Protein AF-U2C283-F1 (afdb_monomer)

Radius of gyration: 16.58 Å; Cα contacts (8 Å, |Δi|>4): 214; chains: 1; bounding box: 45×35×43 Å

Solvent-accessible surface area (backbone atoms only — not comparable to full-atom values): 8357 Å² total; per-residue (Å²): 110,74,64,54,68,73,67,42,46,36,55,41,72,66,47,48,25,58,59,34,46,79,70,36,27,44,63,43,84,45,75,49,70,56,94,91,39,80,44,76,39,29,30,36,28,42,32,42,99,87,68,45,81,68,51,78,70,41,52,16,81,81,77,32,72,78,58,22,46,72,43,44,56,55,49,24,63,57,29,45,60,55,59,72,73,51,88,52,64,66,61,50,50,52,53,52,50,32,64,75,77,39,91,45,75,67,49,34,38,51,55,35,42,79,72,45,25,47,70,48,78,40,59,50,100,83,69,49,70,82,46,43,34,39,39,33,63,84,83,29,37,40,44,49,77,90,113

pLDDT: mean 94.56, std 3.68, range [79.44, 98.56]

Structure (mmCIF, N/CA/C/O backbone):
data_AF-U2C283-F1
#
_entry.id   AF-U2C283-F1
#
loop_
_atom_site.group_PDB
_atom_site.id
_atom_site.type_symbol
_atom_site.label_atom_id
_atom_site.label_alt_id
_atom_site.label_comp_id
_atom_site.label_asym_id
_atom_site.label_entity_id
_atom_site.label_seq_id
_atom_site.pdbx_PDB_ins_code
_atom_site.Cartn_x
_atom_site.Cartn_y
_atom_site.Cartn_z
_atom_site.occupancy
_atom_site.B_iso_or_equiv
_atom_site.auth_seq_id
_atom_site.auth_comp_id
_atom_site.auth_asym_id
_atom_site.auth_atom_id
_atom_site.pdbx_PDB_model_num
ATOM 1 N N . VAL A 1 1 ? -3.895 -1.957 -12.719 1.00 93.62 1 VAL A N 1
ATOM 2 C CA . VAL A 1 1 ? -2.640 -1.251 -12.333 1.00 93.62 1 VAL A CA 1
ATOM 3 C C . VAL A 1 1 ? -2.637 0.242 -12.679 1.00 93.62 1 VAL A C 1
ATOM 5 O O . VAL A 1 1 ? -2.696 1.036 -11.754 1.00 93.62 1 VAL A O 1
ATOM 8 N N . LYS A 1 2 ? -2.601 0.665 -13.960 1.00 95.62 2 LYS A N 1
ATOM 9 C CA . LYS A 1 2 ? -2.474 2.101 -14.333 1.00 95.62 2 LYS A CA 1
ATOM 10 C C . LYS A 1 2 ? -3.554 3.011 -13.725 1.00 95.62 2 LYS A C 1
ATOM 12 O O . LYS A 1 2 ? -3.238 4.122 -13.327 1.00 95.62 2 LYS A O 1
ATOM 17 N N . GLN A 1 3 ? -4.796 2.532 -13.632 1.00 95.81 3 GLN A N 1
ATOM 18 C CA . GLN A 1 3 ? -5.890 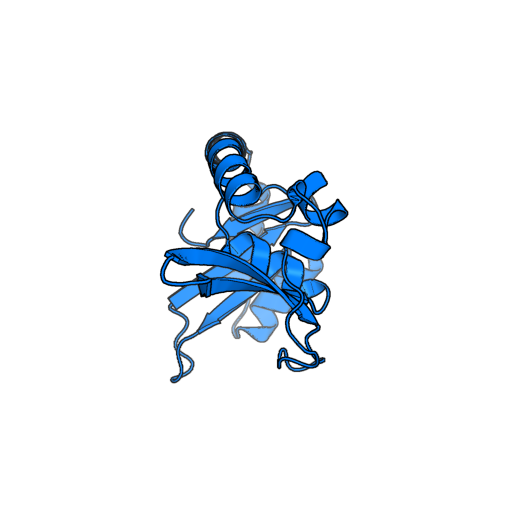3.297 -13.021 1.00 95.81 3 GLN A CA 1
ATOM 19 C C . GLN A 1 3 ? -5.672 3.531 -11.521 1.00 95.81 3 GLN A C 1
ATOM 21 O O . GLN A 1 3 ? -5.867 4.641 -11.047 1.00 95.81 3 GLN A O 1
ATOM 26 N N . LEU A 1 4 ? -5.182 2.526 -10.791 1.00 96.62 4 LEU A N 1
ATOM 27 C CA . LEU A 1 4 ? -4.873 2.658 -9.364 1.00 96.62 4 LEU A CA 1
ATOM 28 C C . LEU A 1 4 ? -3.732 3.656 -9.139 1.00 96.62 4 LEU A C 1
ATOM 30 O O . LEU A 1 4 ? -3.865 4.544 -8.313 1.00 96.62 4 LEU A O 1
ATOM 34 N N . LEU A 1 5 ? -2.676 3.592 -9.956 1.00 95.94 5 LEU A N 1
ATOM 35 C CA . LEU A 1 5 ? -1.579 4.570 -9.936 1.00 95.94 5 LEU A CA 1
ATOM 36 C C . LEU A 1 5 ? -2.039 6.011 -10.231 1.00 95.94 5 LEU A C 1
ATOM 38 O O . LEU A 1 5 ? -1.414 6.959 -9.778 1.00 95.94 5 LEU A O 1
ATOM 42 N N . LYS A 1 6 ? -3.097 6.190 -11.028 1.00 95.19 6 LYS A N 1
ATOM 43 C CA . LYS A 1 6 ? -3.625 7.515 -11.385 1.00 95.19 6 LYS A CA 1
ATOM 44 C C . LYS A 1 6 ? -4.549 8.091 -10.310 1.00 95.19 6 LYS A C 1
ATOM 46 O O . LYS A 1 6 ? -4.662 9.308 -10.205 1.00 95.19 6 LYS A O 1
ATOM 51 N N . HIS A 1 7 ? -5.271 7.229 -9.600 1.00 96.06 7 HIS A N 1
ATOM 52 C CA . HIS A 1 7 ? -6.409 7.631 -8.774 1.00 96.06 7 HIS A CA 1
ATOM 53 C C . HIS A 1 7 ? -6.205 7.443 -7.275 1.00 96.06 7 HIS A C 1
ATOM 55 O O . HIS A 1 7 ? -7.044 7.926 -6.521 1.00 96.06 7 HIS A O 1
ATOM 61 N N . TYR A 1 8 ? -5.143 6.756 -6.858 1.00 97.50 8 TYR A N 1
ATOM 62 C CA . TYR A 1 8 ? -4.781 6.607 -5.454 1.00 97.50 8 TYR A CA 1
ATOM 63 C C . TYR A 1 8 ? 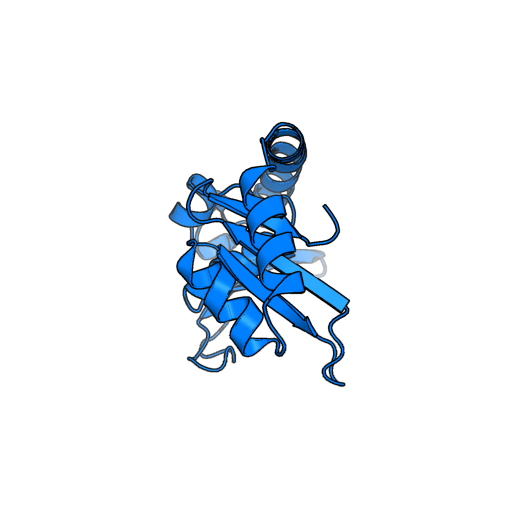-3.479 7.326 -5.133 1.00 97.50 8 TYR A C 1
ATOM 65 O O . TYR A 1 8 ? -2.583 7.406 -5.971 1.00 97.50 8 TYR A O 1
ATOM 73 N N . HIS A 1 9 ? -3.379 7.759 -3.882 1.00 97.19 9 HIS A N 1
ATOM 74 C CA . HIS A 1 9 ? -2.222 8.437 -3.315 1.00 97.19 9 HIS A CA 1
ATOM 75 C C . HIS A 1 9 ? -1.498 7.514 -2.332 1.00 97.19 9 HIS A C 1
ATOM 77 O O . HIS A 1 9 ? -2.109 6.958 -1.416 1.00 97.19 9 HIS A O 1
ATOM 83 N N . PHE A 1 10 ? -0.193 7.310 -2.522 1.00 96.69 10 PHE A N 1
ATOM 84 C CA . PHE A 1 10 ? 0.619 6.407 -1.700 1.00 96.69 10 PHE A CA 1
ATOM 85 C C . PHE A 1 10 ? 2.102 6.798 -1.733 1.00 96.69 10 PHE A C 1
ATOM 87 O O . PHE A 1 10 ? 2.664 7.100 -2.779 1.00 96.69 10 PHE A O 1
ATOM 94 N N . ALA A 1 11 ? 2.773 6.730 -0.582 1.00 93.94 11 ALA A N 1
ATOM 95 C CA . ALA A 1 11 ? 4.153 7.214 -0.428 1.00 93.94 11 ALA A CA 1
ATOM 96 C C . ALA A 1 11 ? 5.231 6.113 -0.406 1.00 93.94 11 ALA A C 1
ATOM 98 O O . ALA A 1 11 ? 6.404 6.390 -0.157 1.00 93.94 11 ALA A O 1
ATOM 99 N N . SER A 1 12 ? 4.871 4.847 -0.642 1.00 94.69 12 SER A N 1
ATOM 100 C CA . SER A 1 12 ? 5.853 3.756 -0.700 1.00 94.69 12 SER A CA 1
ATOM 101 C C . SER A 1 12 ? 5.455 2.655 -1.680 1.00 94.69 12 SER A C 1
ATOM 103 O O . SER A 1 12 ? 4.271 2.439 -1.938 1.00 94.69 12 SER A O 1
ATOM 105 N N . LEU A 1 13 ? 6.445 1.901 -2.175 1.00 95.25 13 LEU A N 1
ATOM 106 C CA . LEU A 1 13 ? 6.189 0.722 -3.009 1.00 95.25 13 LEU A CA 1
ATOM 107 C C . LEU A 1 13 ? 5.399 -0.347 -2.241 1.00 95.25 13 LEU A C 1
ATOM 109 O O . LEU A 1 13 ? 4.553 -1.010 -2.824 1.00 95.25 13 LEU A O 1
ATOM 113 N N . GLY A 1 14 ? 5.630 -0.476 -0.930 1.00 94.81 14 GLY A N 1
ATOM 114 C CA . GLY A 1 14 ? 4.863 -1.381 -0.072 1.00 94.81 14 GLY A CA 1
ATOM 115 C C . GLY A 1 14 ? 3.385 -0.995 0.022 1.00 94.81 14 GLY A C 1
ATOM 116 O O . GLY A 1 14 ? 2.530 -1.865 -0.096 1.00 94.81 14 GLY A O 1
ATOM 117 N N . ALA A 1 15 ? 3.079 0.300 0.161 1.00 96.19 15 ALA A N 1
ATOM 118 C CA . ALA A 1 15 ? 1.705 0.806 0.134 1.00 96.19 15 ALA A CA 1
ATOM 119 C C . ALA A 1 15 ? 1.045 0.593 -1.238 1.00 96.19 15 ALA A C 1
ATOM 121 O O . ALA A 1 15 ? -0.095 0.141 -1.311 1.00 96.19 15 ALA A O 1
ATOM 122 N N . PHE A 1 16 ? 1.780 0.838 -2.328 1.00 97.38 16 PHE A N 1
ATOM 123 C CA . PHE A 1 16 ? 1.285 0.540 -3.671 1.00 97.38 16 PHE A CA 1
ATOM 124 C C . PHE A 1 16 ? 0.998 -0.953 -3.856 1.00 97.38 16 PHE A C 1
ATOM 126 O O . PHE A 1 16 ? -0.045 -1.321 -4.386 1.00 97.38 16 PHE A O 1
ATOM 133 N N . ASN A 1 17 ? 1.898 -1.817 -3.384 1.00 96.88 17 ASN A N 1
ATOM 134 C CA . ASN A 1 17 ? 1.715 -3.261 -3.438 1.00 96.88 17 ASN A CA 1
ATOM 135 C C . ASN A 1 17 ? 0.499 -3.709 -2.614 1.00 96.88 17 ASN A C 1
ATOM 137 O O . ASN A 1 17 ? -0.302 -4.496 -3.098 1.00 96.88 17 ASN A O 1
ATOM 141 N N . ALA A 1 18 ? 0.306 -3.154 -1.413 1.00 96.56 18 ALA A N 1
ATOM 142 C CA . ALA A 1 18 ? -0.871 -3.430 -0.588 1.00 96.56 18 ALA A CA 1
ATOM 143 C C . ALA A 1 18 ? -2.181 -3.069 -1.310 1.00 96.56 18 ALA A C 1
ATOM 145 O O . ALA A 1 18 ? -3.138 -3.837 -1.254 1.00 96.56 18 ALA A O 1
ATOM 146 N N . LEU A 1 19 ? -2.205 -1.942 -2.031 1.00 97.88 19 LEU A N 1
ATOM 147 C CA . LEU A 1 19 ? -3.340 -1.552 -2.868 1.00 97.88 19 LEU A CA 1
ATOM 148 C C . LEU A 1 19 ? -3.554 -2.511 -4.046 1.00 97.88 19 LEU A C 1
ATOM 150 O O . LEU A 1 19 ? -4.688 -2.884 -4.327 1.00 97.88 19 LEU A O 1
ATOM 154 N N . LEU A 1 20 ? -2.492 -2.906 -4.753 1.00 97.69 20 LEU A N 1
ATOM 155 C CA . LEU A 1 20 ? -2.605 -3.828 -5.888 1.00 97.69 20 LEU A CA 1
ATOM 156 C C . LEU A 1 20 ? -3.072 -5.226 -5.462 1.00 97.69 20 LEU A C 1
ATOM 158 O O . LEU A 1 20 ? -3.840 -5.846 -6.199 1.00 97.69 20 LEU A O 1
ATOM 162 N N . ASN A 1 21 ? -2.668 -5.690 -4.277 1.00 96.25 21 ASN A N 1
ATOM 163 C CA . ASN A 1 21 ? -3.057 -6.997 -3.755 1.00 96.25 21 ASN A CA 1
ATOM 164 C C . ASN A 1 21 ? -4.579 -7.132 -3.590 1.00 96.25 21 ASN A C 1
ATOM 166 O O . ASN A 1 21 ? -5.092 -8.229 -3.765 1.00 96.25 21 ASN A O 1
ATOM 170 N N . GLN A 1 22 ? -5.309 -6.029 -3.367 1.00 94.81 22 GLN A N 1
ATOM 171 C CA . GLN A 1 22 ? -6.786 -6.019 -3.343 1.00 94.81 22 GLN A CA 1
ATOM 172 C C . GLN A 1 22 ? -7.425 -6.417 -4.680 1.00 94.81 22 GLN A C 1
ATOM 174 O O . GLN A 1 22 ? -8.612 -6.711 -4.757 1.00 94.81 22 GLN A O 1
ATOM 179 N N . PHE A 1 23 ? -6.631 -6.410 -5.748 1.00 96.25 23 PHE A N 1
ATOM 180 C CA . PHE A 1 23 ? -7.030 -6.789 -7.097 1.00 96.25 23 PHE A CA 1
ATOM 181 C C . PHE A 1 23 ? -6.240 -8.004 -7.591 1.00 96.25 23 PHE A C 1
ATOM 183 O O . PHE A 1 23 ? -6.084 -8.172 -8.800 1.00 96.25 23 PHE A O 1
ATOM 190 N N . ASN A 1 24 ? -5.710 -8.821 -6.672 1.00 97.06 24 ASN A N 1
ATOM 191 C CA . ASN A 1 24 ? -4.925 -10.021 -6.961 1.00 97.06 24 ASN A CA 1
ATOM 192 C C . ASN A 1 24 ? -3.713 -9.742 -7.864 1.00 97.06 24 ASN A C 1
ATOM 194 O O . ASN A 1 24 ? -3.399 -10.507 -8.776 1.00 97.06 24 ASN A O 1
ATOM 198 N N . ILE A 1 25 ? -3.034 -8.614 -7.640 1.00 97.56 25 ILE A N 1
ATOM 199 C CA . ILE A 1 25 ? -1.812 -8.246 -8.359 1.00 97.56 25 ILE A CA 1
ATOM 200 C C . ILE A 1 25 ? -0.738 -7.861 -7.346 1.00 97.56 25 ILE A C 1
ATOM 202 O O . ILE A 1 25 ? -0.956 -6.975 -6.534 1.00 97.56 25 ILE A O 1
ATOM 206 N N . ALA A 1 26 ? 0.453 -8.440 -7.462 1.00 97.44 26 ALA A N 1
ATOM 207 C CA . ALA A 1 26 ? 1.642 -7.983 -6.752 1.00 97.44 26 ALA A CA 1
ATOM 208 C C . ALA A 1 26 ? 2.577 -7.200 -7.678 1.00 97.44 26 ALA A C 1
ATOM 210 O O . ALA A 1 26 ? 2.631 -7.434 -8.888 1.00 97.44 26 ALA A O 1
ATOM 211 N N . VAL A 1 27 ? 3.360 -6.301 -7.088 1.00 97.62 27 VAL A N 1
ATOM 212 C CA . VAL A 1 27 ? 4.514 -5.645 -7.696 1.00 97.62 27 VAL A CA 1
ATOM 213 C C . VAL A 1 27 ? 5.758 -5.912 -6.857 1.00 97.62 27 VAL A C 1
ATOM 215 O O . VAL A 1 27 ? 5.773 -5.709 -5.645 1.00 97.62 27 VAL A O 1
ATOM 218 N N . GLU A 1 28 ? 6.832 -6.338 -7.512 1.00 95.75 28 GLU A N 1
ATOM 219 C CA . GLU A 1 28 ? 8.093 -6.667 -6.851 1.00 95.75 28 GLU A CA 1
ATOM 220 C C . GLU A 1 28 ? 9.250 -5.926 -7.506 1.00 95.75 28 GLU A C 1
ATOM 222 O O . GLU A 1 28 ? 9.353 -5.858 -8.735 1.00 95.75 28 GLU A O 1
ATOM 227 N N . LYS A 1 29 ? 10.145 -5.385 -6.673 1.00 95.94 29 LYS A N 1
ATOM 228 C CA . LYS A 1 29 ? 11.436 -4.883 -7.135 1.00 95.94 29 LYS A CA 1
ATOM 229 C C . LYS A 1 29 ? 12.346 -6.077 -7.372 1.00 95.94 29 LYS A C 1
ATOM 231 O O . LYS A 1 29 ? 12.552 -6.889 -6.477 1.00 95.94 29 LYS A O 1
ATOM 236 N N . VAL A 1 30 ? 12.872 -6.170 -8.584 1.00 94.25 30 VAL A N 1
ATOM 237 C CA . VAL A 1 30 ? 13.806 -7.217 -8.989 1.00 94.25 30 VAL A CA 1
ATOM 238 C C . VAL A 1 30 ? 15.130 -6.592 -9.381 1.00 94.25 30 VAL A C 1
ATOM 240 O O . VAL A 1 30 ? 15.180 -5.499 -9.956 1.00 94.25 30 VAL A O 1
ATOM 243 N N . GLU A 1 31 ? 16.198 -7.313 -9.084 1.00 93.44 31 GLU A N 1
ATOM 244 C CA . GLU A 1 31 ? 17.550 -7.007 -9.524 1.00 93.44 31 GLU A CA 1
ATOM 245 C C . GLU A 1 31 ? 18.036 -8.184 -10.368 1.00 93.44 31 GLU A C 1
ATOM 247 O O . GLU A 1 31 ? 17.698 -9.336 -10.103 1.00 93.44 31 GLU A O 1
ATOM 252 N N . GLY A 1 32 ? 18.772 -7.891 -11.427 1.00 86.81 32 GLY A N 1
ATOM 253 C CA . GLY A 1 32 ? 19.343 -8.900 -12.302 1.00 86.81 32 GLY A CA 1
ATOM 254 C C . GLY A 1 32 ? 20.458 -8.304 -13.137 1.00 86.81 32 GLY A C 1
ATOM 255 O O . GLY A 1 32 ? 20.873 -7.169 -12.913 1.00 86.81 32 GLY A O 1
ATOM 256 N N . GLU A 1 33 ? 20.913 -9.049 -14.129 1.00 88.44 33 GLU A N 1
ATOM 257 C CA . GLU A 1 33 ? 22.003 -8.640 -15.003 1.00 88.44 33 GLU A CA 1
ATOM 258 C C . GLU A 1 33 ? 21.580 -8.788 -16.464 1.00 88.44 33 GLU A C 1
ATOM 260 O O . GLU A 1 33 ? 20.864 -9.722 -16.832 1.00 88.44 33 GLU A O 1
ATOM 265 N N . LEU A 1 34 ? 21.991 -7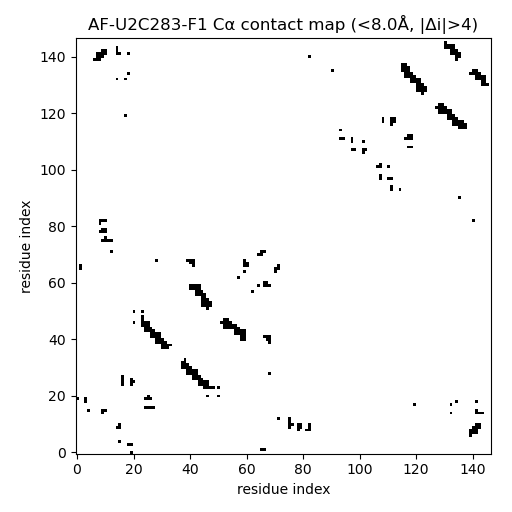.842 -17.304 1.00 81.19 34 LEU A N 1
ATOM 266 C CA . LEU A 1 34 ? 21.864 -7.940 -18.750 1.00 81.19 34 LEU A CA 1
ATOM 267 C C . LEU A 1 34 ? 23.234 -7.658 -19.359 1.00 81.19 34 LEU A C 1
ATOM 269 O O . LEU A 1 34 ? 23.690 -6.519 -19.304 1.00 81.19 34 LEU A O 1
ATO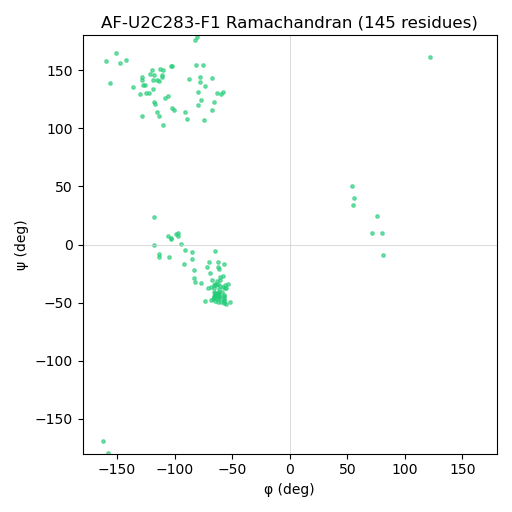M 273 N N . GLN A 1 35 ? 23.859 -8.687 -19.938 1.00 86.50 35 GLN A N 1
ATOM 274 C CA . GLN A 1 35 ? 25.173 -8.588 -20.591 1.00 86.50 35 GLN A CA 1
ATOM 275 C C . GLN A 1 35 ? 26.253 -7.976 -19.674 1.00 86.50 35 GLN A C 1
ATOM 277 O O . GLN A 1 35 ? 26.896 -7.001 -20.050 1.00 86.50 35 GLN A O 1
ATOM 282 N N . GLY A 1 36 ? 26.420 -8.475 -18.445 1.00 89.25 36 GLY A N 1
ATOM 283 C CA . GLY A 1 36 ? 27.400 -7.912 -17.506 1.00 89.25 36 GLY A CA 1
ATOM 284 C C . GLY A 1 36 ? 26.935 -6.652 -16.772 1.00 89.25 36 GLY A C 1
ATOM 285 O O . GLY A 1 36 ? 27.611 -6.200 -15.854 1.00 89.25 36 GLY A O 1
ATOM 286 N N . VAL A 1 37 ? 25.795 -6.057 -17.149 1.00 89.25 37 VAL A N 1
ATOM 287 C CA . VAL A 1 37 ? 25.312 -4.803 -16.555 1.00 89.25 37 VAL A CA 1
ATOM 288 C C . VAL A 1 37 ? 24.185 -5.079 -15.560 1.00 89.25 37 VAL A C 1
ATOM 290 O O . VAL A 1 37 ? 23.105 -5.512 -15.981 1.00 89.25 37 VAL A O 1
ATOM 293 N N . PRO A 1 38 ? 24.361 -4.754 -14.266 1.00 89.44 38 PRO A N 1
ATOM 294 C CA . PRO A 1 38 ? 23.286 -4.821 -13.289 1.00 89.44 38 PRO A CA 1
ATOM 295 C C . PRO A 1 38 ? 22.097 -3.946 -13.700 1.00 89.44 38 PRO A C 1
ATOM 297 O O . PRO A 1 38 ? 22.234 -2.771 -14.051 1.00 89.44 38 PRO A O 1
ATOM 300 N N . LYS A 1 39 ? 20.897 -4.517 -13.645 1.00 88.88 39 LYS A N 1
ATOM 301 C CA . LYS A 1 39 ? 19.626 -3.853 -13.925 1.00 88.88 39 LYS A CA 1
ATOM 302 C C . LYS A 1 39 ? 18.690 -4.035 -12.743 1.00 88.88 39 LYS A C 1
ATOM 304 O O . LYS A 1 39 ? 18.536 -5.131 -12.214 1.00 88.88 39 LYS A O 1
ATOM 309 N N . LYS A 1 40 ? 18.007 -2.953 -12.383 1.00 93.69 40 LYS A N 1
ATOM 310 C CA . LYS A 1 40 ? 16.922 -2.955 -11.400 1.00 93.69 40 LYS A CA 1
ATOM 311 C C . LYS A 1 40 ? 15.621 -2.612 -12.104 1.00 93.69 40 LYS A C 1
ATOM 313 O O . LYS A 1 40 ? 15.597 -1.764 -12.998 1.00 93.69 40 LYS A O 1
ATOM 318 N N . GLY A 1 41 ? 14.541 -3.276 -11.727 1.00 95.31 41 GLY A N 1
ATOM 319 C CA . GLY A 1 41 ? 13.244 -3.087 -12.360 1.00 95.31 41 GLY A CA 1
ATOM 320 C C . GLY A 1 41 ? 12.092 -3.501 -11.464 1.00 95.31 41 GLY A C 1
ATOM 321 O O . GLY A 1 41 ? 12.290 -3.923 -10.328 1.00 95.31 41 GLY A O 1
ATOM 322 N N . LEU A 1 42 ? 10.883 -3.368 -12.002 1.00 97.25 42 LEU A N 1
ATOM 323 C CA . LEU A 1 42 ? 9.677 -3.912 -11.395 1.00 97.25 42 LEU A CA 1
ATOM 324 C C . LEU A 1 42 ? 9.154 -5.064 -12.250 1.00 97.25 42 LEU A C 1
ATOM 326 O O . LEU A 1 42 ? 9.210 -5.016 -13.487 1.00 97.25 42 LEU A O 1
ATOM 330 N N . VAL A 1 43 ? 8.614 -6.075 -11.586 1.00 97.00 43 VAL A N 1
ATOM 331 C CA . VAL A 1 43 ? 7.749 -7.081 -12.200 1.00 97.00 43 VAL A CA 1
ATOM 332 C C . VAL A 1 43 ? 6.386 -7.045 -11.533 1.00 97.00 43 VAL A C 1
ATOM 334 O O . VAL A 1 43 ? 6.277 -6.702 -10.358 1.00 97.00 43 VAL A O 1
ATOM 337 N N . TYR A 1 44 ? 5.359 -7.398 -12.295 1.00 97.69 44 TYR A N 1
ATOM 338 C CA . TYR A 1 44 ? 3.993 -7.533 -11.813 1.00 97.69 44 TYR A CA 1
ATOM 339 C C . TYR A 1 44 ? 3.560 -8.986 -11.935 1.00 97.69 44 TYR A C 1
ATOM 341 O O . TYR A 1 44 ? 3.912 -9.643 -12.913 1.00 97.69 44 TYR A O 1
ATOM 349 N N . VAL A 1 45 ? 2.817 -9.493 -10.961 1.00 97.88 45 VAL A N 1
ATOM 350 C CA . VAL A 1 45 ? 2.419 -10.904 -10.899 1.00 97.88 45 VAL A CA 1
ATOM 351 C C . VAL A 1 45 ? 0.949 -10.981 -10.515 1.00 97.88 45 VAL A C 1
ATOM 353 O O . VAL A 1 45 ? 0.525 -10.263 -9.617 1.00 97.88 45 VAL A O 1
ATOM 356 N N . VAL A 1 46 ? 0.174 -11.830 -11.186 1.00 97.81 46 VAL A N 1
ATOM 357 C CA . VAL A 1 46 ? -1.183 -12.194 -10.746 1.00 97.81 46 VAL A CA 1
ATOM 358 C C . VAL A 1 46 ? -1.091 -13.124 -9.541 1.00 97.81 46 VAL A C 1
ATOM 360 O O . VAL A 1 46 ? -0.269 -14.047 -9.539 1.00 97.81 46 VAL A O 1
ATOM 363 N N . LEU A 1 47 ? -1.926 -12.873 -8.542 1.00 97.69 47 LEU A N 1
ATOM 364 C CA . LEU A 1 47 ? -2.054 -13.665 -7.327 1.00 97.69 47 LEU A CA 1
ATOM 365 C C . LEU A 1 47 ? -3.295 -14.567 -7.387 1.00 97.69 47 LEU A C 1
ATOM 367 O O . LEU A 1 47 ? -4.257 -14.245 -8.083 1.00 97.69 47 LEU A O 1
ATOM 371 N N . ASP A 1 48 ? -3.266 -15.684 -6.667 1.00 96.25 48 ASP A N 1
ATOM 372 C CA . ASP A 1 48 ? -4.464 -16.466 -6.358 1.00 96.25 48 ASP A CA 1
ATOM 373 C C . ASP A 1 48 ? -5.242 -15.849 -5.178 1.00 96.25 48 ASP A C 1
ATOM 375 O O . ASP A 1 48 ? -4.835 -14.845 -4.589 1.00 96.25 48 ASP A O 1
ATOM 379 N N . GLU A 1 49 ? -6.368 -16.465 -4.822 1.00 92.50 49 GLU A N 1
ATOM 380 C CA . GLU A 1 49 ? -7.223 -16.066 -3.693 1.00 92.50 49 GLU A CA 1
ATOM 381 C C . GLU A 1 49 ? -6.527 -16.124 -2.322 1.00 92.50 49 GLU A C 1
ATOM 383 O O . GLU A 1 49 ? -6.944 -15.448 -1.384 1.00 92.50 49 GLU A O 1
ATOM 388 N N . ASN A 1 50 ? -5.441 -16.891 -2.216 1.00 90.31 50 ASN A N 1
ATOM 389 C CA . ASN A 1 50 ? -4.636 -17.039 -1.007 1.00 90.31 50 ASN A CA 1
ATOM 390 C C . ASN A 1 50 ? -3.430 -16.077 -0.994 1.00 90.31 50 ASN A C 1
ATOM 392 O O . ASN A 1 50 ? -2.635 -16.089 -0.054 1.00 90.31 50 ASN A O 1
ATOM 396 N N . GLY A 1 51 ? -3.273 -15.245 -2.030 1.00 90.56 51 GLY A N 1
ATOM 397 C CA . GLY A 1 51 ? -2.157 -14.315 -2.185 1.00 90.56 51 GLY A CA 1
ATOM 398 C C . GLY A 1 51 ? -0.863 -14.947 -2.713 1.00 90.56 51 GLY A C 1
ATOM 399 O O . GLY A 1 51 ? 0.177 -14.283 -2.713 1.00 90.56 51 GLY A O 1
ATOM 400 N N . ASN A 1 52 ? -0.889 -16.198 -3.182 1.00 94.50 52 ASN A N 1
ATOM 401 C CA . ASN A 1 52 ? 0.267 -16.843 -3.807 1.00 94.50 52 ASN A CA 1
ATOM 402 C C . ASN A 1 52 ? 0.409 -16.422 -5.271 1.00 94.50 52 ASN A C 1
ATOM 404 O O . ASN A 1 52 ? -0.561 -16.092 -5.945 1.00 94.50 52 ASN A O 1
ATOM 408 N N . LYS A 1 53 ? 1.631 -16.479 -5.809 1.00 96.06 53 LYS A N 1
ATOM 409 C CA . LYS A 1 53 ? 1.896 -16.161 -7.220 1.00 96.06 53 LYS A CA 1
ATOM 410 C C . LYS A 1 53 ? 1.257 -17.209 -8.135 1.00 96.06 53 LYS A C 1
ATOM 412 O O . LYS A 1 53 ? 1.696 -18.353 -8.153 1.00 96.06 53 LYS A O 1
ATOM 417 N N . ALA A 1 54 ? 0.296 -16.782 -8.948 1.00 96.00 54 ALA A N 1
ATOM 418 C CA . ALA A 1 54 ? -0.463 -17.631 -9.870 1.00 96.00 54 ALA A CA 1
ATOM 419 C C . ALA A 1 54 ? -0.057 -17.450 -11.345 1.00 96.00 54 ALA A C 1
ATOM 421 O O . ALA A 1 54 ? -0.712 -17.958 -12.252 1.00 96.00 54 ALA A O 1
ATOM 422 N N . SER A 1 55 ? 1.003 -16.686 -11.622 1.00 96.19 55 SER A N 1
ATOM 423 C CA . SER A 1 55 ? 1.464 -16.415 -12.988 1.00 96.19 55 SER A CA 1
ATOM 424 C C . SER A 1 55 ? 2.968 -16.173 -13.057 1.00 96.19 55 SER A C 1
ATOM 426 O O . SER A 1 55 ? 3.625 -15.885 -12.054 1.00 96.19 55 SER A O 1
ATOM 428 N N . HIS A 1 56 ? 3.516 -16.239 -14.271 1.00 95.12 56 HIS A N 1
ATOM 429 C CA . HIS A 1 56 ? 4.875 -15.775 -14.518 1.00 95.12 56 HIS A CA 1
ATOM 430 C C . HIS A 1 56 ? 4.976 -14.248 -14.358 1.00 95.12 56 HIS A C 1
ATOM 432 O O . HIS A 1 56 ? 4.072 -13.528 -14.786 1.00 95.12 56 HIS A O 1
ATOM 438 N N . PRO A 1 57 ? 6.089 -13.720 -13.815 1.00 95.25 57 PRO A N 1
ATOM 439 C CA . PRO A 1 57 ? 6.248 -12.282 -13.652 1.00 95.25 57 PRO A CA 1
ATOM 440 C C . PRO A 1 57 ? 6.274 -11.511 -14.978 1.00 95.25 57 PRO A C 1
ATOM 442 O O . PRO A 1 57 ? 7.066 -11.785 -15.883 1.00 95.25 57 PRO A O 1
ATOM 445 N N . PHE A 1 58 ? 5.461 -10.462 -15.058 1.00 95.50 58 PHE A N 1
ATOM 446 C CA . PHE A 1 58 ? 5.398 -9.534 -16.180 1.00 95.50 58 PHE A CA 1
ATOM 447 C C . PHE A 1 58 ? 6.350 -8.365 -15.945 1.00 95.50 58 PHE A C 1
ATOM 449 O O . PHE A 1 58 ? 6.147 -7.540 -15.053 1.00 95.50 58 PHE A O 1
ATOM 456 N N . LYS A 1 59 ? 7.394 -8.255 -16.773 1.00 93.69 59 LYS A N 1
ATOM 457 C CA . LYS A 1 59 ? 8.342 -7.132 -16.706 1.00 93.69 59 LYS A CA 1
ATOM 458 C C . LYS A 1 59 ? 7.614 -5.807 -16.934 1.00 93.69 59 LYS A C 1
ATOM 460 O O . LYS A 1 59 ? 6.944 -5.639 -17.953 1.00 93.69 59 LYS A O 1
ATOM 465 N N . ALA A 1 60 ? 7.830 -4.831 -16.053 1.00 94.69 60 ALA A N 1
ATOM 466 C CA . ALA A 1 60 ? 7.261 -3.489 -16.175 1.00 94.69 60 ALA A CA 1
ATOM 467 C C . ALA A 1 60 ? 7.547 -2.821 -17.530 1.00 94.69 60 ALA A C 1
ATOM 469 O O . ALA A 1 60 ? 6.694 -2.119 -18.071 1.00 94.69 60 ALA A O 1
ATOM 470 N N . SER A 1 61 ? 8.719 -3.088 -18.119 1.00 88.56 61 SER A N 1
ATOM 471 C CA . SER A 1 61 ? 9.097 -2.584 -19.444 1.00 88.56 61 SER A CA 1
ATOM 472 C C . SER A 1 61 ? 8.130 -3.000 -20.557 1.00 88.56 61 SER A C 1
ATOM 474 O O . SER A 1 61 ? 7.989 -2.261 -21.526 1.00 88.56 61 SER A O 1
ATOM 476 N N . LYS A 1 62 ? 7.426 -4.131 -20.405 1.00 91.25 62 LYS A N 1
ATOM 477 C CA . LYS A 1 62 ? 6.386 -4.584 -21.340 1.00 91.25 62 LYS A CA 1
ATOM 478 C C . LYS A 1 62 ? 5.017 -3.944 -21.082 1.00 91.25 62 LYS A C 1
ATOM 480 O O . LYS A 1 62 ? 4.192 -3.901 -21.983 1.00 91.25 62 LYS A O 1
ATOM 485 N N . LEU A 1 63 ? 4.765 -3.442 -19.872 1.00 91.69 63 LEU A N 1
ATOM 486 C CA . LEU A 1 63 ? 3.470 -2.866 -19.477 1.00 91.69 63 LEU A CA 1
ATOM 487 C C . LEU A 1 63 ? 3.388 -1.344 -19.715 1.00 91.69 63 LEU A C 1
ATOM 489 O O . LEU A 1 63 ? 2.299 -0.754 -19.753 1.00 91.69 63 LEU A O 1
ATOM 493 N N . GLY A 1 64 ? 4.544 -0.705 -19.901 1.00 92.88 64 GLY A N 1
ATOM 494 C CA . GLY A 1 64 ? 4.685 0.693 -20.299 1.00 92.88 64 GLY A CA 1
ATOM 495 C C . GLY A 1 64 ? 5.483 1.535 -19.303 1.00 92.88 64 GLY A C 1
ATOM 496 O O . GLY A 1 64 ? 5.642 1.188 -18.135 1.00 92.88 64 GLY A O 1
ATOM 497 N N . LYS A 1 65 ? 5.965 2.692 -19.775 1.00 93.19 65 LYS A N 1
ATOM 498 C CA . LYS A 1 65 ? 6.896 3.567 -19.034 1.00 93.19 65 LYS A CA 1
ATOM 499 C C . LYS A 1 65 ? 6.376 4.006 -17.659 1.00 93.19 65 LYS A C 1
ATOM 501 O O . LYS A 1 65 ? 7.168 4.103 -16.727 1.00 93.19 65 LYS A O 1
ATOM 506 N N . THR A 1 66 ? 5.068 4.222 -17.509 1.00 94.50 66 THR A N 1
ATOM 507 C CA . THR A 1 66 ? 4.456 4.660 -16.240 1.00 94.50 66 THR A CA 1
ATOM 508 C C . THR A 1 66 ? 4.466 3.596 -15.143 1.00 94.50 66 THR A C 1
ATOM 510 O O . THR A 1 66 ? 4.253 3.915 -13.984 1.00 94.50 66 THR A O 1
ATOM 513 N N . LEU A 1 67 ? 4.726 2.332 -15.483 1.00 96.00 67 LEU A N 1
ATOM 514 C CA . LEU A 1 67 ? 4.828 1.235 -14.516 1.00 96.00 67 LEU A CA 1
ATOM 515 C C . LEU A 1 67 ? 6.284 0.833 -14.242 1.00 96.00 67 LEU A C 1
ATOM 517 O O . LEU A 1 67 ? 6.547 -0.143 -13.549 1.00 96.00 67 LEU A O 1
ATOM 521 N N . SER A 1 68 ? 7.244 1.568 -14.807 1.00 95.19 68 SER A N 1
ATOM 522 C CA . SER A 1 68 ? 8.670 1.316 -14.604 1.00 95.19 68 SER A CA 1
ATOM 523 C C . SER A 1 68 ? 9.141 1.772 -13.224 1.00 95.19 68 SER A C 1
ATOM 525 O O . SER A 1 68 ? 8.584 2.706 -12.646 1.00 95.19 68 SER A O 1
ATOM 527 N N . LEU A 1 69 ? 10.222 1.156 -12.733 1.00 95.81 69 LEU A N 1
ATOM 528 C CA . LEU A 1 69 ? 10.838 1.527 -11.458 1.00 95.81 69 LEU A CA 1
ATOM 529 C C . LEU A 1 69 ? 11.145 3.038 -11.361 1.00 95.81 69 LEU A C 1
ATOM 531 O O . LEU A 1 69 ? 10.678 3.641 -10.397 1.00 95.81 69 LEU A O 1
ATOM 535 N N . PRO A 1 70 ? 11.803 3.688 -12.349 1.00 95.25 70 PRO A N 1
ATOM 536 C CA . PRO A 1 70 ? 12.121 5.115 -12.240 1.00 95.25 70 PRO A CA 1
ATOM 537 C C . PRO A 1 70 ? 10.881 6.012 -12.187 1.00 95.25 70 PRO A C 1
ATOM 539 O O . PRO A 1 70 ? 10.876 7.034 -11.504 1.00 95.25 70 PRO A O 1
ATOM 542 N N . TYR A 1 71 ? 9.815 5.643 -12.908 1.00 96.25 71 TYR A N 1
ATOM 543 C CA . TYR A 1 71 ? 8.570 6.407 -12.869 1.00 96.25 71 TYR A CA 1
ATOM 544 C C . TYR A 1 71 ? 7.899 6.288 -11.503 1.00 96.25 71 TYR A C 1
ATOM 546 O O . TYR A 1 71 ? 7.510 7.304 -10.930 1.00 96.25 71 TYR A O 1
ATOM 554 N N . ILE A 1 72 ? 7.779 5.063 -10.981 1.00 96.62 72 ILE A N 1
ATOM 555 C CA . ILE A 1 72 ? 7.165 4.819 -9.675 1.00 96.62 72 ILE A CA 1
ATOM 556 C C . ILE A 1 72 ? 7.970 5.519 -8.579 1.00 96.62 72 ILE A C 1
ATOM 558 O O . ILE A 1 72 ? 7.380 6.248 -7.798 1.00 96.62 72 ILE A O 1
ATOM 562 N N . GLU A 1 73 ? 9.300 5.403 -8.555 1.00 95.44 73 GLU A N 1
ATOM 563 C CA . GLU A 1 73 ? 10.140 6.091 -7.560 1.00 95.44 73 GLU A CA 1
ATOM 564 C C . GLU A 1 73 ? 9.932 7.619 -7.588 1.00 95.44 73 GLU A C 1
ATOM 566 O O . GLU A 1 73 ? 9.731 8.230 -6.538 1.00 95.44 73 GLU A O 1
ATOM 571 N N . LYS A 1 74 ? 9.862 8.232 -8.779 1.00 95.06 74 LYS A N 1
ATOM 572 C CA . LYS A 1 74 ? 9.547 9.664 -8.927 1.00 95.06 74 LYS A CA 1
ATOM 573 C C . LYS A 1 74 ? 8.125 10.014 -8.479 1.00 95.06 74 LYS A C 1
ATOM 575 O O . LYS A 1 74 ? 7.904 11.094 -7.937 1.00 95.06 74 LYS A O 1
ATOM 580 N N . HIS A 1 75 ? 7.152 9.144 -8.741 1.00 94.88 75 HIS A N 1
ATOM 581 C CA . HIS A 1 75 ? 5.775 9.335 -8.290 1.00 94.88 75 HIS A CA 1
ATOM 582 C C . HIS A 1 75 ? 5.701 9.300 -6.757 1.00 94.88 75 HIS A C 1
ATOM 584 O O . HIS A 1 75 ? 5.208 10.250 -6.162 1.00 94.88 75 HIS A O 1
ATOM 590 N N . LEU A 1 76 ? 6.306 8.293 -6.117 1.00 95.12 76 LEU A N 1
ATOM 591 C CA . LEU A 1 76 ? 6.333 8.149 -4.657 1.00 95.12 76 LEU A CA 1
ATOM 592 C C . LEU A 1 76 ? 6.929 9.372 -3.944 1.00 95.12 76 LEU A C 1
ATOM 594 O O . LEU A 1 76 ? 6.440 9.755 -2.886 1.00 95.12 76 LEU A O 1
ATOM 598 N N . GLN A 1 77 ? 7.959 10.000 -4.520 1.00 93.00 77 GLN A N 1
ATOM 599 C CA . GLN A 1 77 ? 8.539 11.235 -3.978 1.00 93.00 77 GLN A CA 1
ATOM 600 C C . GLN A 1 77 ? 7.529 12.389 -3.949 1.00 93.00 77 GLN A C 1
ATOM 602 O O . GLN A 1 77 ? 7.466 13.114 -2.964 1.00 93.00 77 GLN A O 1
ATOM 607 N N . LYS A 1 78 ? 6.711 12.542 -4.997 1.00 91.56 78 LYS A N 1
ATOM 608 C CA . LYS A 1 78 ? 5.680 13.592 -5.062 1.00 91.56 78 LYS A CA 1
ATOM 609 C C . LYS A 1 78 ? 4.523 13.330 -4.100 1.00 91.56 78 LYS A C 1
ATOM 611 O O . LYS A 1 78 ? 3.995 14.258 -3.496 1.00 91.56 78 LYS A O 1
ATOM 616 N N . GLU A 1 79 ? 4.141 12.066 -3.956 1.00 94.06 79 GLU A N 1
ATOM 617 C CA . GLU A 1 79 ? 3.019 11.656 -3.108 1.00 94.06 79 GLU A CA 1
ATOM 618 C C . GLU A 1 79 ? 3.299 11.839 -1.609 1.00 94.06 79 GLU A C 1
ATOM 620 O O . GLU A 1 79 ? 2.363 12.022 -0.831 1.00 94.06 79 GLU A O 1
ATOM 625 N N . GLN A 1 80 ? 4.569 11.838 -1.183 1.00 88.62 80 GLN A N 1
ATOM 626 C CA . GLN A 1 80 ? 4.928 12.081 0.220 1.00 88.62 80 GLN A CA 1
ATOM 627 C C . GLN A 1 80 ? 4.406 13.422 0.733 1.00 88.62 80 GLN A C 1
ATOM 629 O O . GLN A 1 80 ? 3.839 13.476 1.823 1.00 88.62 80 GLN A O 1
ATOM 634 N N . ASP A 1 81 ? 4.576 14.491 -0.040 1.00 86.81 81 ASP A N 1
ATOM 635 C CA . ASP A 1 81 ? 4.141 15.821 0.384 1.00 86.81 81 ASP A CA 1
ATOM 636 C C . ASP A 1 81 ? 2.628 15.991 0.248 1.00 86.81 81 ASP A C 1
ATOM 638 O O . ASP A 1 81 ? 2.006 16.615 1.107 1.00 86.81 81 ASP A O 1
ATOM 642 N N . HIS A 1 82 ? 2.016 15.352 -0.757 1.00 89.06 82 HIS A N 1
ATOM 643 C CA . HIS A 1 82 ? 0.562 15.308 -0.885 1.00 89.06 82 HIS A CA 1
ATOM 644 C C . HIS A 1 82 ? -0.088 14.700 0.365 1.00 89.06 82 HIS A C 1
ATOM 646 O O . HIS A 1 82 ? -0.973 15.309 0.960 1.00 89.06 82 HIS A O 1
ATOM 652 N N . LEU A 1 83 ? 0.388 13.531 0.808 1.00 91.25 83 LEU A N 1
ATOM 653 C CA . LEU A 1 83 ? -0.194 12.824 1.950 1.00 91.25 83 LEU A CA 1
ATOM 654 C C . LEU A 1 83 ? 0.008 13.547 3.288 1.00 91.25 83 LEU A C 1
ATOM 656 O O . LEU A 1 83 ? -0.859 13.433 4.151 1.00 91.25 83 LEU A O 1
ATOM 660 N N . LYS A 1 84 ? 1.099 14.306 3.469 1.00 86.88 84 LYS A N 1
ATOM 661 C CA . LYS A 1 84 ? 1.316 15.119 4.685 1.00 86.88 84 LYS A CA 1
ATOM 662 C C . LYS A 1 84 ? 0.262 16.217 4.856 1.00 86.88 84 LYS A C 1
ATOM 664 O O . LYS A 1 84 ? -0.056 16.570 5.985 1.00 86.88 84 LYS A O 1
ATOM 669 N N . GLY A 1 85 ? -0.258 16.758 3.753 1.00 85.94 85 GLY A N 1
ATOM 670 C CA . GLY A 1 85 ? -1.275 17.812 3.764 1.00 85.94 85 GLY A CA 1
ATOM 671 C C . GLY A 1 85 ? -2.716 17.308 3.888 1.00 85.94 85 GLY A C 1
ATOM 672 O O . GLY A 1 85 ? -3.629 18.121 4.013 1.00 85.94 85 GLY A O 1
ATOM 673 N N . GLN A 1 86 ? -2.943 15.992 3.837 1.00 91.94 86 GLN A N 1
ATOM 674 C CA . GLN A 1 86 ? -4.292 15.430 3.875 1.00 91.94 86 GLN A CA 1
ATOM 675 C C . GLN A 1 86 ? -4.878 15.424 5.289 1.00 91.94 86 GLN A C 1
ATOM 677 O O . GLN A 1 86 ? -4.215 15.075 6.269 1.00 91.94 86 GLN A O 1
ATOM 682 N N . ASN A 1 87 ? -6.167 15.751 5.393 1.00 92.88 87 ASN A N 1
ATOM 683 C CA . ASN A 1 87 ? -6.894 15.648 6.651 1.00 92.88 87 ASN A CA 1
ATOM 684 C C . ASN A 1 87 ? -7.195 14.175 6.963 1.00 92.88 87 ASN A C 1
ATOM 686 O O . ASN A 1 87 ? -8.075 13.564 6.363 1.00 92.88 87 ASN A O 1
ATOM 690 N N . THR A 1 88 ? -6.482 13.617 7.940 1.00 94.50 88 THR A N 1
ATOM 691 C CA . THR A 1 88 ? -6.611 12.212 8.363 1.00 94.50 88 THR A CA 1
ATOM 692 C C . THR A 1 88 ? -7.489 12.027 9.602 1.00 94.50 88 THR A C 1
ATOM 694 O O . THR A 1 88 ? -7.552 10.928 10.149 1.00 94.50 88 THR A O 1
ATOM 697 N N . THR A 1 89 ? -8.187 13.074 10.056 1.00 95.44 89 THR A N 1
ATOM 698 C CA . THR A 1 89 ? -8.969 13.055 11.307 1.00 95.44 89 THR A CA 1
ATOM 699 C C . THR A 1 89 ? -10.017 11.942 11.320 1.00 95.44 89 THR A C 1
ATOM 701 O O . THR A 1 89 ? -10.075 11.173 12.276 1.00 95.44 89 THR A O 1
ATOM 704 N N . SER A 1 90 ? -10.803 11.800 10.246 1.00 96.00 90 SER A N 1
ATOM 705 C CA . SER A 1 90 ? -11.837 10.755 10.158 1.00 96.00 90 SER A CA 1
ATOM 706 C C . SER A 1 90 ? -11.237 9.345 10.132 1.00 96.00 90 SER A C 1
ATOM 708 O O . SER A 1 90 ? -11.682 8.480 10.883 1.00 96.00 90 SER A O 1
ATOM 710 N N . LEU A 1 91 ? -10.176 9.127 9.345 1.00 96.94 91 LEU A N 1
ATOM 711 C CA . LEU A 1 91 ? -9.457 7.850 9.308 1.00 96.94 91 LEU A CA 1
ATOM 712 C C . LEU A 1 91 ? -8.940 7.462 10.701 1.00 96.94 91 LEU A C 1
ATOM 714 O O . LEU A 1 91 ? -9.163 6.342 11.155 1.00 96.94 91 LEU A O 1
ATOM 718 N N . LYS A 1 92 ? -8.286 8.396 11.401 1.00 96.88 92 LYS A N 1
ATOM 719 C CA . LYS A 1 92 ? -7.770 8.170 12.757 1.00 96.88 92 LYS A CA 1
ATOM 720 C C . LYS A 1 92 ? -8.893 7.869 13.746 1.00 96.88 92 LYS A C 1
ATOM 722 O O . LYS A 1 92 ? -8.739 6.949 14.538 1.00 96.88 92 LYS A O 1
ATOM 727 N N . ALA A 1 93 ? -10.020 8.577 13.666 1.00 97.81 93 ALA A N 1
ATOM 728 C CA . ALA A 1 93 ? -11.180 8.315 14.514 1.00 97.81 93 ALA A CA 1
ATOM 729 C C . ALA A 1 93 ? -11.738 6.897 14.308 1.00 97.81 93 ALA A C 1
ATOM 731 O O . ALA A 1 93 ? -11.946 6.187 15.288 1.00 97.81 93 ALA A O 1
ATOM 732 N N . HIS A 1 94 ? -11.899 6.447 13.057 1.00 98.38 94 HIS A N 1
ATOM 733 C CA . HIS A 1 94 ? -12.333 5.076 12.766 1.00 98.38 94 HIS A CA 1
ATOM 734 C C . HIS A 1 94 ? -11.337 4.030 13.283 1.00 98.38 94 HIS A C 1
ATOM 736 O O . HIS A 1 94 ? -11.748 3.038 13.878 1.00 98.38 94 HIS A O 1
ATOM 742 N N . ILE A 1 95 ? -10.030 4.256 13.100 1.00 97.81 95 ILE A N 1
ATOM 743 C CA . ILE A 1 95 ? -8.986 3.352 13.607 1.00 97.81 95 ILE A CA 1
ATOM 744 C C . ILE A 1 95 ? -9.022 3.278 15.137 1.00 97.81 95 ILE A C 1
ATOM 746 O O . ILE A 1 95 ? -8.920 2.183 15.685 1.00 97.81 95 ILE A O 1
ATOM 750 N N . THR A 1 96 ? -9.140 4.414 15.826 1.00 97.94 96 THR A N 1
ATOM 751 C CA . THR A 1 96 ? -9.223 4.460 17.293 1.00 97.94 96 THR A CA 1
ATOM 752 C C . THR A 1 96 ? -10.467 3.739 17.790 1.00 97.94 96 THR A C 1
ATOM 754 O O . THR A 1 96 ? -10.341 2.845 18.618 1.00 97.94 96 THR A O 1
ATOM 757 N N . PHE A 1 97 ? -11.634 4.039 17.216 1.00 98.19 97 PHE A N 1
ATOM 758 C CA . PHE A 1 97 ? -12.879 3.363 17.566 1.00 98.19 97 PHE A CA 1
ATOM 759 C C . PHE A 1 97 ? -12.757 1.844 17.403 1.00 98.19 97 PHE A C 1
ATOM 761 O O . PHE A 1 97 ? -12.992 1.109 18.353 1.00 98.19 97 PHE A O 1
ATOM 768 N N . ALA A 1 98 ? -12.292 1.368 16.242 1.00 98.25 98 ALA A N 1
ATOM 769 C CA . ALA A 1 98 ? -12.123 -0.062 15.997 1.00 98.25 98 ALA A CA 1
ATOM 770 C C . ALA A 1 98 ? -11.132 -0.712 16.978 1.00 98.25 98 ALA A C 1
ATOM 772 O O . ALA A 1 98 ? -11.335 -1.848 17.394 1.00 98.25 98 ALA A O 1
ATOM 773 N N . LYS A 1 99 ? -10.062 -0.014 17.384 1.00 96.62 99 LYS A N 1
ATOM 774 C CA . LYS A 1 99 ? -9.125 -0.524 18.401 1.00 96.62 99 LYS A CA 1
ATOM 775 C C . LYS A 1 99 ? -9.771 -0.691 19.777 1.00 96.62 99 LYS A C 1
ATOM 777 O O . LYS A 1 99 ? -9.359 -1.578 20.514 1.00 96.62 99 LYS A O 1
ATOM 782 N N . GLU A 1 100 ? -10.711 0.177 20.133 1.00 97.75 100 GLU A N 1
ATOM 783 C CA . GLU A 1 100 ? -11.374 0.179 21.440 1.00 97.75 100 GLU A CA 1
ATOM 784 C C . GLU A 1 100 ? -12.537 -0.818 21.512 1.00 97.75 100 GLU A C 1
ATOM 786 O O . GLU A 1 100 ? -12.828 -1.338 22.587 1.00 97.75 100 GLU A O 1
ATOM 791 N N . THR A 1 101 ? -13.190 -1.100 20.382 1.00 97.56 101 THR A N 1
ATOM 792 C CA . THR A 1 101 ? -14.430 -1.892 20.337 1.00 97.56 101 THR A CA 1
ATOM 793 C C . THR A 1 101 ? -14.264 -3.319 19.831 1.00 97.56 101 THR A C 1
ATOM 795 O O . THR A 1 101 ? -15.199 -4.106 19.954 1.00 97.56 101 THR A O 1
ATOM 798 N N . THR A 1 102 ? -13.104 -3.674 19.274 1.00 98.06 102 THR A N 1
ATOM 799 C CA . THR A 1 102 ? -12.856 -5.014 18.722 1.00 98.06 102 THR A CA 1
ATOM 800 C C . THR A 1 102 ? -11.858 -5.802 19.561 1.00 98.06 102 THR A C 1
ATOM 802 O O . THR A 1 102 ? -10.953 -5.248 20.188 1.00 98.06 102 THR A O 1
ATOM 805 N N . HIS A 1 103 ? -12.010 -7.124 19.567 1.00 96.38 103 HIS A N 1
ATOM 806 C CA . HIS A 1 103 ? -11.212 -8.034 20.392 1.00 96.38 103 HIS A CA 1
ATOM 807 C C . HIS A 1 103 ? -10.381 -9.022 19.565 1.00 96.38 103 HIS A C 1
ATOM 809 O O . HIS A 1 103 ? -9.616 -9.817 20.115 1.00 96.38 103 HIS A O 1
ATOM 815 N N . SER A 1 104 ? -10.470 -8.951 18.234 1.00 96.19 104 SER A N 1
ATOM 816 C CA . SER A 1 104 ? -9.685 -9.771 17.314 1.00 96.19 104 SER A CA 1
ATOM 817 C C . SER A 1 104 ? -9.249 -8.993 16.067 1.00 96.19 104 SER A C 1
ATOM 819 O O . SER A 1 104 ? -9.861 -8.001 15.676 1.00 96.19 104 SER A O 1
ATOM 821 N N . LYS A 1 105 ? -8.194 -9.468 15.382 1.00 94.44 105 LYS A N 1
ATOM 822 C CA . LYS A 1 105 ? -7.770 -8.895 14.086 1.00 94.44 105 LYS A CA 1
ATOM 823 C C . LYS A 1 105 ? -8.888 -8.947 13.044 1.00 94.44 105 LYS A C 1
ATOM 825 O O . LYS A 1 105 ? -8.996 -8.033 12.237 1.00 94.44 105 LYS A O 1
ATOM 830 N N . SER A 1 106 ? -9.687 -10.015 13.055 1.00 96.44 106 SER A N 1
ATOM 831 C CA . SER A 1 106 ? -10.790 -10.188 12.109 1.00 96.44 106 SER A CA 1
ATOM 832 C C . SER A 1 106 ? -11.878 -9.144 12.340 1.00 96.44 106 SER A C 1
ATOM 834 O O . SER A 1 106 ? -12.302 -8.498 11.388 1.00 96.44 106 SER A O 1
ATOM 836 N N . GLU A 1 107 ? -12.283 -8.928 13.594 1.00 98.12 107 GLU A N 1
ATOM 837 C CA . GLU A 1 107 ? -13.248 -7.880 13.946 1.00 98.12 107 GLU A CA 1
ATOM 838 C C . GLU A 1 107 ? -12.715 -6.488 13.596 1.00 98.12 107 GLU A C 1
ATOM 840 O O . GLU A 1 107 ? -13.425 -5.706 12.975 1.00 98.12 107 GLU A O 1
ATOM 845 N N . PHE A 1 108 ? -11.444 -6.202 13.902 1.00 98.12 108 PHE A N 1
ATOM 846 C CA . PHE A 1 108 ? -10.805 -4.931 13.548 1.00 98.12 108 PHE A CA 1
ATOM 847 C C . PHE A 1 108 ? -10.854 -4.651 12.037 1.00 98.12 108 PHE A C 1
ATOM 849 O O . PHE A 1 108 ? -11.162 -3.537 11.610 1.00 98.12 108 PHE A O 1
ATOM 856 N N . VAL A 1 109 ? -10.567 -5.670 11.217 1.00 97.94 109 VAL A N 1
ATOM 857 C CA . VAL A 1 109 ? -10.660 -5.585 9.751 1.00 97.94 109 VAL A CA 1
ATOM 858 C C . VAL A 1 109 ? -12.104 -5.361 9.314 1.00 97.94 109 VAL A C 1
ATOM 860 O O . VAL A 1 109 ? -12.347 -4.501 8.475 1.00 97.94 109 VAL A O 1
ATOM 863 N N . GLN A 1 110 ? -13.060 -6.110 9.867 1.00 98.19 110 GLN A N 1
ATOM 864 C CA . GLN A 1 110 ? -14.475 -6.001 9.504 1.00 98.19 110 GLN A CA 1
ATOM 865 C C . GLN A 1 110 ? -15.061 -4.627 9.854 1.00 98.19 110 GLN A C 1
ATOM 867 O O . GLN A 1 110 ? -15.736 -4.035 9.012 1.00 98.19 110 GLN A O 1
ATOM 872 N N . GLU A 1 111 ? -14.752 -4.095 11.040 1.00 98.50 111 GLU A N 1
ATOM 873 C CA . GLU A 1 111 ? -15.197 -2.768 11.483 1.00 98.50 111 GLU A CA 1
ATOM 874 C C . GLU A 1 111 ? -14.695 -1.675 10.532 1.00 98.50 111 GLU A C 1
ATOM 876 O O . GLU A 1 111 ? -15.475 -0.865 10.030 1.00 98.50 111 GLU A O 1
ATOM 881 N N . LEU A 1 112 ? -13.400 -1.681 10.202 1.00 98.56 112 LEU A N 1
ATOM 882 C CA . LEU A 1 112 ? -12.827 -0.696 9.281 1.00 98.56 112 LEU A CA 1
ATOM 883 C C . LEU A 1 112 ? -13.318 -0.879 7.842 1.00 98.56 112 LEU A C 1
ATOM 885 O O . LEU A 1 112 ? -13.609 0.108 7.160 1.00 98.56 112 LEU A O 1
ATOM 889 N N . LYS A 1 113 ? -13.508 -2.124 7.397 1.00 98.19 113 LYS A N 1
ATOM 890 C CA . LYS A 1 113 ? -14.053 -2.424 6.072 1.00 98.19 113 LYS A CA 1
ATOM 891 C C . LYS A 1 113 ? -15.467 -1.878 5.903 1.00 98.19 113 LYS A C 1
ATOM 893 O O . LYS A 1 113 ? -15.775 -1.324 4.850 1.00 98.19 113 LYS A O 1
ATOM 898 N N . ALA A 1 114 ? -16.297 -1.936 6.947 1.00 98.00 114 ALA A N 1
ATOM 899 C CA . ALA A 1 114 ? -17.628 -1.326 6.950 1.00 98.00 114 ALA A CA 1
ATOM 900 C C . ALA A 1 114 ? -17.594 0.209 6.785 1.00 98.00 114 ALA A C 1
ATOM 902 O O . ALA A 1 114 ? -18.593 0.807 6.387 1.00 98.00 114 ALA A O 1
ATOM 903 N N . LYS A 1 115 ? -16.449 0.854 7.047 1.00 98.06 115 LYS A N 1
ATOM 904 C CA . LYS A 1 115 ? -16.203 2.288 6.804 1.00 98.06 115 LYS A CA 1
ATOM 905 C C . LYS A 1 115 ? -15.483 2.570 5.477 1.00 98.06 115 LYS A C 1
ATOM 907 O O . LYS A 1 115 ? -15.093 3.709 5.221 1.00 98.06 115 LYS A O 1
ATOM 912 N N . GLY A 1 116 ? -15.292 1.556 4.631 1.00 97.94 116 GLY A N 1
ATOM 913 C CA . GLY A 1 116 ? -14.560 1.681 3.36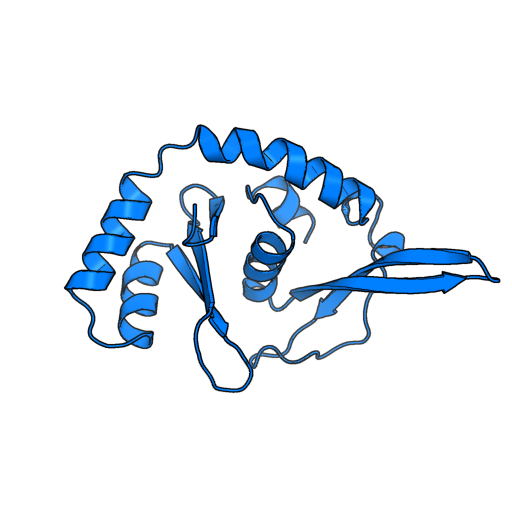8 1.00 97.94 116 GLY A CA 1
ATOM 914 C C . GLY A 1 116 ? -13.040 1.748 3.540 1.00 97.94 116 GLY A C 1
ATOM 915 O O . GLY A 1 116 ? -12.358 2.306 2.681 1.00 97.94 116 GLY A O 1
ATOM 916 N N . ILE A 1 117 ? -12.510 1.211 4.644 1.00 98.50 117 ILE A N 1
ATOM 917 C CA . ILE A 1 117 ? -11.076 1.185 4.941 1.00 98.50 117 ILE A CA 1
ATOM 918 C C . ILE A 1 117 ? -10.595 -0.265 4.972 1.00 98.50 117 ILE A C 1
ATOM 920 O O . ILE A 1 117 ? -10.956 -1.035 5.858 1.00 98.50 117 ILE A O 1
ATOM 924 N N . GLU A 1 118 ? -9.737 -0.635 4.029 1.00 98.25 118 GLU A N 1
ATOM 925 C CA . GLU A 1 118 ? -9.118 -1.960 4.011 1.00 98.25 118 GLU A CA 1
ATOM 926 C C . GLU A 1 118 ? -7.834 -1.958 4.856 1.00 98.25 118 GLU A C 1
ATOM 928 O O . GLU A 1 118 ? -7.068 -0.986 4.857 1.00 98.25 118 GLU A O 1
ATOM 933 N N . VAL A 1 119 ? -7.576 -3.054 5.572 1.00 97.56 119 VAL A N 1
ATOM 934 C CA . VAL A 1 119 ? -6.424 -3.191 6.473 1.00 97.56 119 VAL A CA 1
ATOM 935 C C . VAL A 1 119 ? -5.532 -4.326 5.994 1.00 97.56 119 VAL A C 1
ATOM 937 O O . VAL A 1 119 ? -5.949 -5.477 5.916 1.00 97.56 119 VAL A O 1
ATOM 940 N N . VAL A 1 120 ? -4.266 -4.016 5.733 1.00 94.94 120 VAL A N 1
ATOM 941 C CA . VAL A 1 120 ? -3.257 -4.995 5.329 1.00 94.94 120 VAL A CA 1
ATOM 942 C C . VAL A 1 120 ? -2.210 -5.120 6.428 1.00 94.94 120 VAL A C 1
ATOM 944 O O . VAL A 1 120 ? -1.403 -4.211 6.654 1.00 94.94 120 VAL A O 1
ATOM 947 N N . PHE A 1 121 ? -2.201 -6.266 7.107 1.00 93.62 121 PHE A N 1
ATOM 948 C CA . PHE A 1 121 ? -1.163 -6.612 8.073 1.00 93.62 121 PHE A CA 1
ATOM 949 C C . PHE A 1 121 ? 0.086 -7.117 7.352 1.00 93.62 121 PHE A C 1
ATOM 951 O O . PHE A 1 121 ? 0.025 -7.997 6.498 1.00 93.62 121 PHE A O 1
A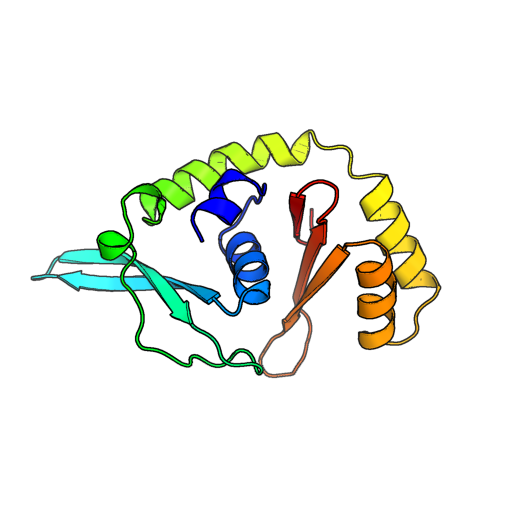TOM 958 N N . ARG A 1 122 ? 1.243 -6.570 7.722 1.00 89.62 122 ARG A N 1
ATOM 959 C CA . ARG A 1 122 ? 2.549 -7.086 7.315 1.00 89.62 122 ARG A CA 1
ATOM 960 C C . ARG A 1 122 ? 3.124 -7.900 8.455 1.00 89.62 122 ARG A C 1
ATOM 962 O O . ARG A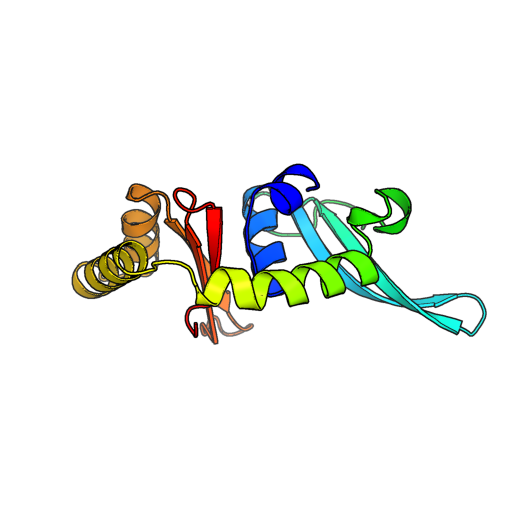 1 122 ? 3.407 -7.369 9.531 1.00 89.62 122 ARG A O 1
ATOM 969 N N . GLU A 1 123 ? 3.282 -9.191 8.206 1.00 90.38 123 GLU A N 1
ATOM 970 C CA . GLU A 1 123 ? 3.686 -10.169 9.206 1.00 90.38 123 GLU A CA 1
ATOM 971 C C . GLU A 1 123 ? 4.976 -10.865 8.792 1.00 90.38 123 GLU A C 1
ATOM 973 O O . GLU A 1 123 ? 5.261 -11.057 7.610 1.00 90.38 123 GLU A O 1
ATOM 978 N N . ASN A 1 124 ? 5.797 -11.213 9.777 1.00 89.88 124 ASN A N 1
ATOM 979 C CA . ASN A 1 124 ? 6.958 -12.055 9.529 1.00 89.88 124 ASN A CA 1
ATOM 980 C C . ASN A 1 124 ? 6.560 -13.542 9.490 1.00 89.88 124 ASN A C 1
ATOM 982 O O . ASN A 1 124 ? 5.432 -13.911 9.802 1.00 89.88 124 ASN A O 1
ATOM 986 N N . LYS A 1 125 ? 7.523 -14.424 9.190 1.00 88.44 125 LYS A N 1
ATOM 987 C CA . LYS A 1 125 ? 7.308 -15.885 9.132 1.00 88.44 125 LYS A CA 1
ATOM 988 C C . LYS A 1 125 ? 6.756 -16.510 10.426 1.00 88.44 125 LYS A C 1
ATOM 990 O O . LYS A 1 125 ? 6.305 -17.644 10.395 1.00 88.44 125 LYS A O 1
ATOM 995 N N . LYS A 1 126 ? 6.830 -15.805 11.560 1.00 91.75 126 LYS A N 1
ATOM 996 C CA . LYS A 1 126 ? 6.301 -16.244 12.862 1.00 91.75 126 LYS A CA 1
ATOM 997 C C . LYS A 1 126 ? 4.910 -15.658 13.158 1.00 91.75 126 LYS A C 1
ATOM 999 O O . LYS A 1 126 ? 4.480 -15.708 14.304 1.00 91.75 126 LYS A O 1
ATOM 1004 N N . GLY A 1 127 ? 4.257 -15.026 12.178 1.00 87.56 127 GLY A N 1
ATOM 1005 C CA . GLY A 1 127 ? 2.948 -14.381 12.336 1.00 87.56 127 GLY A CA 1
ATOM 1006 C C . GLY A 1 127 ? 2.975 -13.092 13.166 1.00 87.56 127 GLY A C 1
ATOM 1007 O O . GLY A 1 127 ? 1.928 -12.558 13.528 1.00 87.56 127 GLY A O 1
ATOM 1008 N N . ARG A 1 128 ? 4.161 -12.560 13.503 1.00 91.00 128 ARG A N 1
ATOM 1009 C CA . ARG A 1 128 ? 4.250 -11.285 14.226 1.00 91.00 128 ARG A CA 1
ATOM 1010 C C . ARG A 1 128 ? 4.062 -10.142 13.244 1.00 91.00 128 ARG A C 1
ATOM 1012 O O . ARG A 1 128 ? 4.863 -9.977 12.320 1.00 91.00 128 ARG A O 1
ATOM 1019 N N . THR A 1 129 ? 3.037 -9.339 13.489 1.00 92.25 129 THR A N 1
ATOM 1020 C CA . THR A 1 129 ? 2.797 -8.093 12.768 1.00 92.25 129 THR A CA 1
ATOM 1021 C C . THR A 1 129 ? 3.913 -7.101 13.079 1.00 92.25 129 THR A C 1
ATOM 1023 O O . THR A 1 129 ? 4.148 -6.770 14.237 1.00 92.25 129 THR A O 1
ATOM 1026 N N . TYR A 1 130 ? 4.600 -6.626 12.044 1.00 91.62 130 TYR A N 1
ATOM 1027 C CA . TYR A 1 130 ? 5.622 -5.579 12.152 1.00 91.62 130 TYR A CA 1
ATOM 1028 C C . TYR A 1 130 ? 5.204 -4.284 11.445 1.00 91.62 130 TYR A C 1
ATOM 1030 O O . TYR A 1 130 ? 5.880 -3.265 11.550 1.00 91.62 130 TYR A O 1
ATOM 1038 N N . GLY A 1 131 ? 4.091 -4.312 10.711 1.00 92.69 131 GLY A N 1
ATOM 1039 C CA . GLY A 1 131 ? 3.513 -3.133 10.093 1.00 92.69 131 GLY A CA 1
ATOM 1040 C C . GLY A 1 131 ? 2.045 -3.340 9.755 1.00 92.69 131 GLY A C 1
ATOM 1041 O O . GLY A 1 131 ? 1.582 -4.466 9.585 1.00 92.69 131 GLY A O 1
ATOM 1042 N N . VAL A 1 132 ? 1.330 -2.231 9.630 1.00 95.81 132 VAL A N 1
ATOM 1043 C CA . VAL A 1 132 ? -0.046 -2.178 9.136 1.00 95.81 132 VAL A CA 1
ATOM 1044 C C . VAL A 1 132 ? -0.104 -1.139 8.030 1.00 95.81 132 VAL A C 1
ATOM 1046 O O . VAL A 1 132 ? 0.597 -0.126 8.087 1.00 95.81 132 VAL A O 1
ATOM 1049 N N . THR A 1 133 ? -0.910 -1.402 7.014 1.00 97.44 133 THR A N 1
ATOM 1050 C CA . THR A 1 133 ? -1.245 -0.450 5.963 1.00 97.44 133 THR A CA 1
ATOM 1051 C C . THR A 1 133 ? -2.763 -0.320 5.893 1.00 97.44 133 THR A C 1
ATOM 1053 O O . THR A 1 133 ? -3.459 -1.327 5.852 1.00 97.44 133 THR A O 1
ATOM 1056 N N . PHE A 1 134 ? -3.256 0.912 5.889 1.00 98.00 134 PHE A N 1
ATOM 1057 C CA . PHE A 1 134 ? -4.660 1.276 5.755 1.00 98.00 134 PHE A CA 1
ATOM 1058 C C . PHE A 1 134 ? -4.893 1.836 4.354 1.00 98.00 134 PHE A C 1
ATOM 1060 O O . PHE A 1 134 ? -4.172 2.740 3.927 1.00 98.00 134 PHE A O 1
ATOM 1067 N N . ILE A 1 135 ? -5.879 1.305 3.641 1.00 98.38 135 ILE A N 1
ATOM 1068 C CA . ILE A 1 135 ? -6.315 1.798 2.333 1.00 98.38 135 ILE A CA 1
ATOM 1069 C C . ILE A 1 135 ? -7.688 2.421 2.546 1.00 98.38 135 ILE A C 1
ATOM 1071 O O . ILE A 1 135 ? -8.672 1.705 2.692 1.00 98.38 135 ILE A O 1
ATOM 1075 N N . ASP A 1 136 ? -7.754 3.747 2.589 1.00 97.88 136 ASP A N 1
ATOM 1076 C CA . ASP A 1 136 ? -9.020 4.464 2.712 1.00 97.88 136 ASP A CA 1
ATOM 1077 C C . ASP A 1 136 ? -9.585 4.735 1.315 1.00 97.88 136 ASP A C 1
ATOM 1079 O O . ASP A 1 136 ? -9.061 5.558 0.558 1.00 97.88 136 ASP A O 1
ATOM 1083 N N . HIS A 1 137 ? -10.655 4.027 0.954 1.00 97.50 137 HIS A N 1
ATOM 1084 C CA . HIS A 1 137 ? -11.288 4.160 -0.356 1.00 97.50 137 HIS A CA 1
ATOM 1085 C C . HIS A 1 137 ? -12.051 5.483 -0.520 1.00 97.50 137 HIS A C 1
ATOM 1087 O O . HIS A 1 137 ? -12.262 5.909 -1.656 1.00 97.50 137 HIS A O 1
ATOM 1093 N N . ASN A 1 138 ? -12.399 6.166 0.577 1.00 95.81 138 A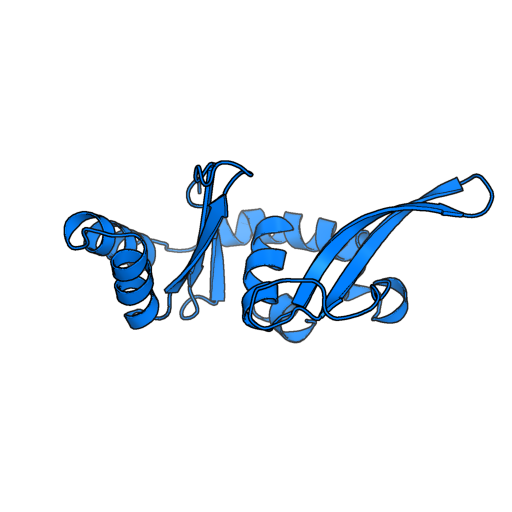SN A N 1
ATOM 1094 C CA . ASN A 1 138 ? -13.111 7.445 0.537 1.00 95.81 138 ASN A CA 1
ATOM 1095 C C . ASN A 1 138 ? -12.181 8.577 0.082 1.00 95.81 138 ASN A C 1
ATOM 1097 O O . ASN A 1 138 ? -12.500 9.327 -0.840 1.00 95.81 138 ASN A O 1
ATOM 1101 N N . SER A 1 139 ? -10.996 8.666 0.692 1.00 95.50 139 SER A N 1
ATOM 1102 C CA . SER A 1 139 ? -9.953 9.625 0.300 1.00 95.50 139 SER A CA 1
ATOM 1103 C C . SER A 1 139 ? -9.061 9.120 -0.842 1.00 95.50 139 SER A C 1
ATOM 1105 O O . SER A 1 139 ? -8.300 9.896 -1.421 1.00 95.50 139 SER A O 1
ATOM 1107 N N . ARG A 1 140 ? -9.145 7.825 -1.182 1.00 97.12 140 ARG A N 1
ATOM 1108 C CA . ARG A 1 140 ? -8.241 7.111 -2.106 1.00 97.12 140 ARG A CA 1
ATOM 1109 C C . ARG A 1 140 ? -6.772 7.232 -1.699 1.00 97.12 140 ARG A C 1
ATOM 1111 O O . ARG A 1 140 ? -5.879 7.277 -2.543 1.00 97.12 140 ARG A O 1
ATOM 1118 N N . CYS A 1 141 ? -6.511 7.278 -0.400 1.00 97.44 141 CYS A N 1
ATOM 1119 C CA . CYS A 1 141 ? -5.169 7.392 0.152 1.00 97.44 141 CYS A CA 1
ATOM 1120 C C . CYS A 1 141 ? -4.763 6.096 0.860 1.00 97.44 141 CYS A C 1
ATOM 1122 O O . CYS A 1 141 ? -5.584 5.410 1.470 1.00 97.44 141 CYS A O 1
ATOM 1124 N N . VAL A 1 142 ? -3.476 5.761 0.782 1.00 97.75 142 VAL A N 1
ATOM 1125 C CA . VAL A 1 142 ? -2.898 4.593 1.448 1.00 97.75 142 VAL A CA 1
ATOM 1126 C C . VAL A 1 142 ? -1.864 5.048 2.467 1.00 97.75 142 VAL A C 1
ATOM 1128 O O . VAL A 1 142 ? -0.857 5.668 2.114 1.00 97.75 142 VAL A O 1
ATOM 1131 N N . TYR A 1 143 ? -2.090 4.686 3.726 1.00 96.50 143 TYR A N 1
ATOM 1132 C CA . TYR A 1 143 ? -1.265 5.084 4.861 1.00 96.50 143 TYR A CA 1
ATOM 1133 C C . TYR A 1 143 ? -0.654 3.866 5.540 1.00 96.50 143 TYR A C 1
ATOM 1135 O O . TYR A 1 143 ? -1.325 2.880 5.824 1.00 96.50 143 TYR A O 1
ATOM 1143 N N . ASN A 1 144 ? 0.634 3.926 5.847 1.00 93.81 144 ASN A N 1
ATOM 1144 C CA . ASN A 1 144 ? 1.246 2.996 6.785 1.00 93.81 144 ASN A CA 1
ATOM 1145 C C . ASN A 1 144 ? 0.887 3.421 8.212 1.00 93.81 144 ASN A C 1
ATOM 1147 O O . ASN A 1 144 ? 0.866 4.608 8.498 1.00 93.81 144 ASN A O 1
ATOM 1151 N N . GLY A 1 145 ? 0.682 2.475 9.129 1.00 88.56 145 GLY A N 1
ATOM 1152 C CA . GLY A 1 145 ? 0.306 2.777 10.517 1.00 88.56 145 GLY A CA 1
ATOM 1153 C C . GLY A 1 145 ? 1.357 3.540 11.334 1.00 88.56 145 GLY A C 1
ATOM 1154 O O . GLY A 1 145 ? 1.090 3.892 12.475 1.00 88.56 145 GLY A O 1
ATOM 1155 N N . SER A 1 146 ? 2.546 3.770 10.772 1.00 84.50 146 SER A N 1
ATOM 1156 C CA . SER A 1 146 ? 3.589 4.632 11.336 1.00 84.50 146 SER A CA 1
ATOM 1157 C C . SER A 1 146 ? 3.505 6.095 10.868 1.00 84.50 146 SER A C 1
ATOM 1159 O O . SER A 1 146 ? 4.353 6.886 11.271 1.00 84.50 146 SER A O 1
ATOM 1161 N N . GLN A 1 147 ? 2.585 6.425 9.955 1.00 79.44 147 GLN A N 1
ATOM 1162 C CA . GLN A 1 147 ? 2.309 7.783 9.461 1.00 79.44 147 GLN A CA 1
ATOM 1163 C C . GLN A 1 147 ? 1.160 8.405 10.260 1.00 79.44 147 GLN A C 1
ATOM 1165 O O . GLN A 1 147 ? 1.209 9.632 10.492 1.00 79.44 147 GLN A O 1
#

Mean predicted aligned error: 3.49 Å

Sequence (147 aa):
VKQLLKHYHFASLGAFNALLNQFNIAVEKVEGELQGVPKKGLVYVVLDENGNKASHPFKASKLGKTLSLPYIEKHLQKEQDHL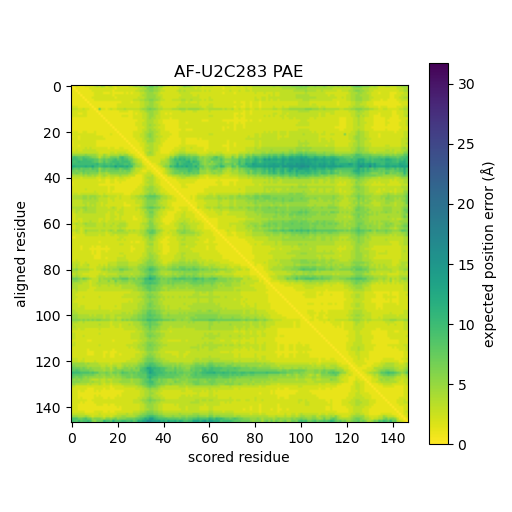KGQNTTSLKAHITFAKETTHSKSEFVQELKAKGIEVVFRENKKGRTYGVTFIDHNSRCVYNGSQ

Foldseek 3Di:
DVVLLVQAFEQDLVLVQVVVVVVQKGKDWDWDDDPNHIDIWIWMFGHDPVRHGPDDTHTLVVVDDCSIPVNVNVRSVVSVVVVVPDDCPVVVVQQVVLVVPDDDPVSSQVSCVVQQKHKDFDADPVRDGPWIWIQRPVNSYIDIPVD

Secondary structure (DSSP, 8-state):
-HHHHHH-EESSHHHHHHHHHTTTEEEEEEEEEETTEEEEEEEEEEB-TTS-B-S--EEHHHH-GGGSHHHHHHHHHHHHHHHHTS--HHHHHHHHHHHHH-SSHHHHHHHHHHTTEEEEEEE-TTS-EEEEEEEETTTTEEEETT-

Nearest PDB structures (foldseek):
  7u65-assembly1_G  TM=3.793E-01  e=1.831E-01  Escherichia phage T7
  7d59-assembly1_I  TM=5.573E-01  e=1.632E+00  Homo sapiens
  1qbi-assembly1_A  TM=7.327E-01  e=5.847E+00  Acinetobacter calcoaceticus
  6m9y-assembly1_C  TM=4.088E-01  e=1.067E+00  Branchiostoma floridae
  2kvt-assembly1_A  TM=4.982E-01  e=3.384E+00  Escherichia coli K-12